Protein AF-A0A8T5MT30-F1 (afdb_monomer)

Nearest PDB structures (foldseek):
  5jqx-assembly1_A  TM=7.294E-01  e=9.290E-04  Mycobacterium tuberculosis H37Ra
  5jt0-assembly1_A  TM=7.286E-01  e=3.678E-03  Mycobacterium tuberculosis H37Rv
  3kia-assembly1_A  TM=6.961E-01  e=9.397E-03  synthetic construct
  2y6p-assembly2_C-2  TM=5.382E-01  e=1.586E+00  Aquifex aeolicus
  6xht-assembly3_E  TM=5.061E-01  e=3.155E+00  Staphylococcus aureus

Foldseek 3Di:
DFKDKFADPQCQFPPVVQVVQVVVCVVVVFQKEAADEDLVQCCVAVNDVVQVLQQVLQVLLCVLLVHRGRGLQHRIMMGGPVLCVQQVVQDDDDDSLRSLSSSLSCSLVPGGYYYDYTYGDHTHDDDPCDPVNVVVNSVSSVVSSVVSVVSVVCCVPPDD

Radius of gyration: 15.47 Å; Cα contacts (8 Å, |Δi|>4): 230; chains: 1; bounding box: 37×28×48 Å

pLDDT: mean 93.8, std 6.4, range [43.53, 98.75]

Solvent-accessible surface area (backbone atoms only — not comparable to full-atom values): 8922 Å² total; per-residue (Å²): 121,72,56,48,74,46,65,56,93,39,58,28,47,54,78,70,45,53,61,55,38,48,48,54,23,63,78,68,67,35,30,33,27,35,31,27,58,51,66,67,54,43,32,76,77,60,34,62,68,54,45,50,53,37,43,51,52,13,48,53,48,17,67,76,65,77,45,83,48,74,35,53,82,44,58,37,37,34,31,31,39,69,43,48,69,64,33,61,86,71,64,80,59,89,58,90,41,39,45,57,45,54,50,49,41,37,50,76,72,68,47,42,68,47,62,37,85,35,68,63,51,80,55,66,76,82,80,87,76,43,73,69,52,53,53,50,36,52,54,46,51,53,52,51,52,51,50,50,53,50,50,52,50,47,58,72,77,67,66,127

Sequence (160 aa):
YDHLGMIDADYSNDPREIKRMLHVLKENDFDVVLGSRDVRRQRELLGWFSVFINRFTSTVASWMYGCRLMDIQTGCWVFTRNATETILPHLIANGFEIEYDLLYNAWRHGLRIGEAPVTFRERIGESKFSTRQRFKQIIHGLRYVYWSLKHLYEKRYFSI

Mean predicted aligned error: 3.5 Å

Secondary structure (DSSP, 8-state):
--EEEE--TTSSB-THHHHHHHHHHHHTT-SEEEEEE-HHHHHHHH-HHHHHHHHHHHHHHHHHHTS--S-SS-S-EEEEHHHHHHHGGG----STTHHHHHHHHHHHTT--EEEEEE-B-PPSS-----HHHHHHHHHHHHHHHHHHHHHHHHHHHH--

Structure (mmCIF, N/CA/C/O backbone):
data_AF-A0A8T5MT30-F1
#
_entry.id   AF-A0A8T5MT30-F1
#
loop_
_atom_site.group_PDB
_atom_site.id
_atom_site.type_symbol
_atom_site.label_atom_id
_atom_site.label_alt_id
_atom_site.label_comp_id
_atom_site.label_asym_id
_atom_site.label_entity_id
_atom_site.label_seq_id
_atom_site.pdbx_PDB_ins_code
_atom_site.Cartn_x
_atom_site.Cartn_y
_atom_site.Cartn_z
_atom_site.occupancy
_atom_site.B_iso_or_equiv
_atom_site.auth_seq_id
_atom_site.auth_comp_id
_atom_site.auth_asym_id
_atom_site.auth_atom_id
_atom_site.pdbx_PDB_model_num
ATOM 1 N N . TYR A 1 1 ? -20.026 4.441 -8.215 1.00 93.00 1 TYR A N 1
ATOM 2 C CA . TYR A 1 1 ? -19.194 3.232 -8.289 1.00 93.00 1 TYR A CA 1
ATOM 3 C C . TYR A 1 1 ? -19.350 2.451 -6.996 1.00 93.00 1 TYR A C 1
ATOM 5 O O . TYR A 1 1 ? -19.469 3.082 -5.965 1.00 93.00 1 TYR A O 1
ATOM 13 N N . ASP A 1 2 ? -19.341 1.124 -7.001 1.00 95.94 2 ASP A N 1
ATOM 14 C CA . ASP A 1 2 ? -19.406 0.363 -5.733 1.00 95.94 2 ASP A CA 1
ATOM 15 C C . ASP A 1 2 ? -18.015 0.050 -5.178 1.00 95.94 2 ASP A C 1
ATOM 17 O O . ASP A 1 2 ? -17.825 -0.107 -3.975 1.00 95.94 2 ASP A O 1
ATOM 21 N N . HIS A 1 3 ? -17.038 -0.018 -6.079 1.00 97.75 3 HIS A N 1
ATOM 22 C CA . HIS A 1 3 ? -15.641 -0.293 -5.787 1.00 97.75 3 HIS A CA 1
ATOM 23 C C . HIS A 1 3 ? -14.770 0.609 -6.661 1.00 97.75 3 HIS A C 1
ATOM 25 O O . HIS A 1 3 ? -15.195 1.010 -7.751 1.00 97.75 3 HIS A O 1
ATOM 31 N N . LEU A 1 4 ? -13.562 0.910 -6.196 1.00 98.12 4 LEU A N 1
ATOM 32 C CA . LEU A 1 4 ? -12.567 1.695 -6.921 1.00 98.12 4 LEU A CA 1
ATOM 33 C C . LEU A 1 4 ? -11.272 0.890 -7.028 1.00 98.12 4 LEU A C 1
ATOM 35 O O . LEU A 1 4 ? -10.828 0.304 -6.045 1.00 98.12 4 LEU A O 1
ATOM 39 N N . GLY A 1 5 ? -10.677 0.854 -8.220 1.00 97.56 5 GLY A N 1
ATOM 40 C CA . GLY A 1 5 ? -9.353 0.281 -8.454 1.00 97.56 5 GLY A CA 1
ATOM 41 C C . GLY A 1 5 ? -8.345 1.383 -8.762 1.00 97.56 5 GLY A C 1
ATOM 42 O O . GLY A 1 5 ? -8.639 2.270 -9.562 1.00 97.56 5 GLY A O 1
ATOM 43 N N . MET A 1 6 ? -7.170 1.317 -8.146 1.00 96.94 6 MET A N 1
ATOM 44 C CA . MET A 1 6 ? -6.033 2.194 -8.424 1.00 96.94 6 MET A CA 1
ATOM 45 C C . MET A 1 6 ? -4.883 1.349 -8.968 1.00 96.94 6 MET A C 1
ATOM 47 O O . MET A 1 6 ? -4.612 0.271 -8.440 1.00 96.94 6 MET A O 1
ATOM 51 N N . ILE A 1 7 ? -4.236 1.820 -10.033 1.00 95.56 7 ILE A N 1
ATOM 52 C CA . ILE A 1 7 ? -3.111 1.135 -10.671 1.00 95.56 7 ILE A CA 1
ATOM 53 C C . ILE A 1 7 ? -2.141 2.149 -11.283 1.00 95.56 7 ILE A C 1
ATOM 55 O O . ILE A 1 7 ? -2.568 3.174 -11.819 1.00 95.56 7 ILE A O 1
ATOM 59 N N . ASP A 1 8 ? -0.845 1.838 -11.242 1.00 92.75 8 ASP A N 1
ATOM 60 C CA . ASP A 1 8 ? 0.180 2.600 -11.956 1.00 92.75 8 ASP A CA 1
ATOM 61 C C . ASP A 1 8 ? -0.025 2.524 -13.477 1.00 92.75 8 ASP A C 1
ATOM 63 O O . ASP A 1 8 ? -0.238 1.455 -14.052 1.00 92.75 8 ASP A O 1
ATOM 67 N N . ALA A 1 9 ? 0.112 3.664 -14.153 1.00 92.00 9 ALA A N 1
ATOM 68 C CA . ALA A 1 9 ? -0.059 3.775 -15.604 1.00 92.00 9 ALA A CA 1
ATOM 69 C C . ALA A 1 9 ? 1.204 3.407 -16.419 1.00 92.00 9 ALA A C 1
ATOM 71 O O . ALA A 1 9 ? 1.273 3.713 -17.606 1.00 92.00 9 ALA A O 1
ATOM 72 N N . ASP A 1 10 ? 2.209 2.773 -15.803 1.00 91.06 10 ASP A N 1
ATOM 73 C CA . ASP A 1 10 ? 3.477 2.374 -16.442 1.00 91.06 10 ASP A CA 1
ATOM 74 C C . ASP A 1 10 ? 3.517 0.887 -16.852 1.00 91.06 10 ASP A C 1
ATOM 76 O O . ASP A 1 10 ? 4.560 0.376 -17.259 1.00 91.06 10 ASP A O 1
ATOM 80 N N . TYR A 1 11 ? 2.378 0.191 -16.744 1.00 90.12 11 TYR A N 1
ATOM 81 C CA . TYR A 1 11 ? 2.196 -1.229 -17.075 1.00 90.12 11 TYR A CA 1
ATOM 82 C C . TYR A 1 11 ? 3.019 -2.213 -16.220 1.00 90.12 11 TYR A C 1
ATOM 84 O O . TYR A 1 11 ? 3.065 -3.410 -16.510 1.00 90.12 11 TYR A O 1
ATOM 92 N N . SER A 1 12 ? 3.625 -1.742 -15.125 1.00 90.88 12 SER A N 1
ATOM 93 C CA . SER A 1 12 ? 4.339 -2.611 -14.182 1.00 90.88 12 SER A CA 1
ATOM 94 C C . SER A 1 12 ? 3.406 -3.561 -13.420 1.00 90.88 12 SER A C 1
ATOM 96 O O . SER A 1 12 ? 3.829 -4.643 -13.008 1.00 90.88 12 SER A O 1
ATOM 98 N N . ASN A 1 13 ? 2.129 -3.189 -13.285 1.00 91.56 13 ASN A N 1
ATOM 99 C CA . ASN A 1 13 ? 1.056 -4.026 -12.758 1.00 91.56 13 ASN A CA 1
ATOM 100 C C . ASN A 1 13 ? 0.085 -4.397 -13.889 1.00 91.56 13 ASN A C 1
ATOM 102 O O . ASN A 1 13 ? -0.300 -3.552 -14.697 1.00 91.56 13 ASN A O 1
ATOM 106 N N . ASP A 1 14 ? -0.336 -5.661 -13.940 1.00 91.38 14 ASP A N 1
ATOM 107 C CA . ASP A 1 14 ? -1.311 -6.127 -14.929 1.00 91.38 14 ASP A CA 1
ATOM 108 C C . ASP A 1 14 ? -2.732 -5.682 -14.520 1.00 91.38 14 ASP A C 1
ATOM 110 O O . ASP A 1 14 ? -3.195 -6.066 -13.446 1.00 91.38 14 ASP A O 1
ATOM 114 N N . PRO A 1 15 ? -3.479 -4.924 -15.349 1.00 91.81 15 PRO A N 1
ATOM 115 C CA . PRO A 1 15 ? -4.827 -4.462 -14.997 1.00 91.81 15 PRO A CA 1
ATOM 116 C C . PRO A 1 15 ? -5.821 -5.586 -14.675 1.00 91.81 15 PRO A C 1
ATOM 118 O O . PRO A 1 15 ? -6.826 -5.359 -13.999 1.00 91.81 15 PRO A O 1
ATOM 121 N N . ARG A 1 16 ? -5.557 -6.819 -15.132 1.00 92.94 16 ARG A N 1
ATOM 122 C CA . ARG A 1 16 ? -6.374 -7.994 -14.792 1.00 92.94 16 ARG A CA 1
ATOM 123 C C . ARG A 1 16 ? -6.296 -8.34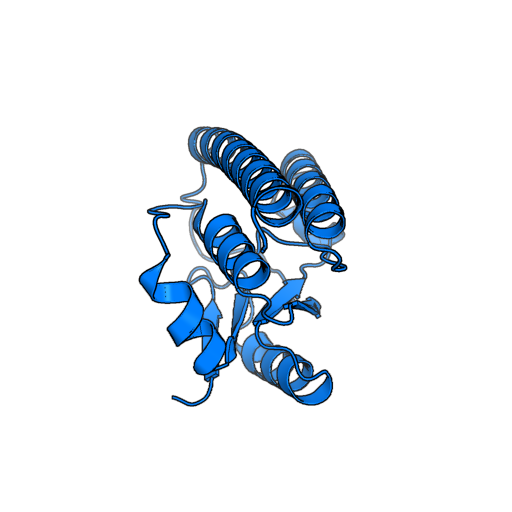6 -13.306 1.00 92.94 16 ARG A C 1
ATOM 125 O O . ARG A 1 16 ? -7.235 -8.954 -12.791 1.00 92.94 16 ARG A O 1
ATOM 132 N N . GLU A 1 17 ? -5.238 -7.925 -12.614 1.00 94.94 17 GLU A N 1
ATOM 133 C CA . GLU A 1 17 ? -5.077 -8.126 -11.173 1.00 94.94 17 GLU A CA 1
ATOM 134 C C . GLU A 1 17 ? -6.160 -7.398 -10.377 1.00 94.94 17 GLU A C 1
ATOM 136 O O . GLU A 1 17 ? -6.642 -7.951 -9.396 1.00 94.94 17 GLU A O 1
ATOM 141 N N . ILE A 1 18 ? -6.663 -6.247 -10.846 1.00 96.56 18 ILE A N 1
ATOM 142 C CA . ILE A 1 18 ? -7.761 -5.519 -10.183 1.00 96.56 18 ILE A CA 1
ATOM 143 C C . ILE A 1 18 ? -8.996 -6.410 -10.002 1.00 96.56 18 ILE A C 1
ATOM 145 O O . ILE A 1 18 ? -9.616 -6.404 -8.939 1.00 96.56 18 ILE A O 1
ATOM 149 N N . LYS A 1 19 ? -9.341 -7.232 -11.004 1.00 95.69 19 LYS A N 1
ATOM 150 C CA . LYS A 1 19 ? -10.477 -8.164 -10.894 1.00 95.69 19 LYS A CA 1
ATOM 151 C C . LYS A 1 19 ? -10.218 -9.265 -9.861 1.00 95.69 19 LYS A C 1
ATOM 153 O O . LYS A 1 19 ? -11.130 -9.605 -9.112 1.00 95.69 19 LYS A O 1
ATOM 158 N N . ARG A 1 20 ? -8.994 -9.804 -9.800 1.00 96.19 20 ARG A N 1
ATOM 159 C CA . ARG A 1 20 ? -8.606 -10.814 -8.796 1.00 96.19 20 ARG A CA 1
ATOM 160 C C . ARG A 1 20 ? -8.602 -10.226 -7.387 1.00 96.19 20 ARG A C 1
ATOM 162 O O . ARG A 1 20 ? -9.155 -10.825 -6.473 1.00 96.19 20 ARG A O 1
ATOM 169 N N . MET A 1 21 ? -8.038 -9.035 -7.223 1.00 98.19 21 MET A N 1
ATOM 170 C CA . MET A 1 21 ? -8.005 -8.311 -5.953 1.00 98.19 21 MET A CA 1
ATOM 171 C C . MET A 1 21 ? -9.409 -7.961 -5.458 1.00 98.19 21 MET A C 1
ATOM 173 O O . MET A 1 21 ? -9.689 -8.107 -4.274 1.00 98.19 21 MET A O 1
ATOM 177 N N . LEU A 1 22 ? -10.315 -7.566 -6.358 1.00 98.00 22 LEU A N 1
ATOM 178 C CA . LEU A 1 22 ? -11.720 -7.329 -6.025 1.00 98.00 22 LEU A CA 1
ATOM 179 C C . LEU A 1 22 ? -12.414 -8.592 -5.494 1.00 98.00 22 LEU A C 1
ATOM 181 O O . LEU A 1 22 ? -13.271 -8.497 -4.620 1.00 98.00 22 LEU A O 1
ATOM 185 N N . HIS A 1 23 ? -12.063 -9.769 -6.014 1.00 97.62 23 HIS A N 1
ATOM 186 C CA . H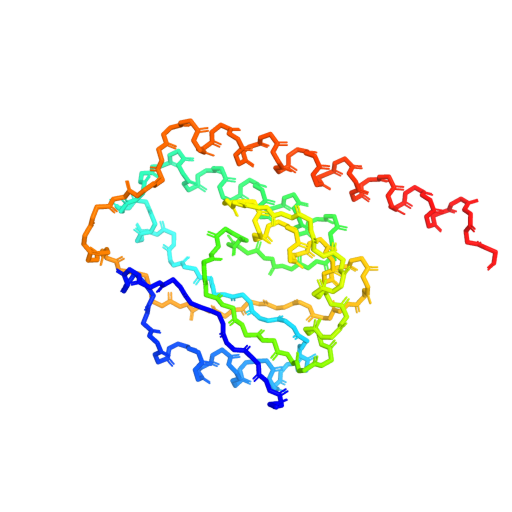IS A 1 23 ? -12.588 -11.031 -5.500 1.00 97.62 23 HIS A CA 1
ATOM 187 C C . HIS A 1 23 ? -12.089 -11.299 -4.076 1.00 97.62 23 HIS A C 1
ATOM 189 O O . HIS A 1 23 ? -12.911 -11.509 -3.190 1.00 97.62 23 HIS A O 1
ATOM 195 N N . VAL A 1 24 ? -10.779 -11.156 -3.833 1.00 97.94 24 VAL A N 1
ATOM 196 C CA . VAL A 1 24 ? -10.182 -11.281 -2.489 1.00 97.94 24 VAL A CA 1
ATOM 197 C C . VAL A 1 24 ? -10.825 -10.306 -1.502 1.00 97.94 24 VAL A C 1
ATOM 199 O O . VAL A 1 24 ? -11.147 -10.702 -0.384 1.00 97.94 24 VAL A O 1
ATOM 202 N N . LEU A 1 25 ? -11.055 -9.059 -1.927 1.00 98.38 25 LEU A N 1
ATOM 203 C CA . LEU A 1 25 ? -11.720 -8.038 -1.123 1.00 98.38 25 LEU A CA 1
ATOM 204 C C . LEU A 1 25 ? -13.101 -8.509 -0.657 1.00 98.38 25 LEU A C 1
ATOM 206 O O . LEU A 1 25 ? -13.413 -8.411 0.523 1.00 98.38 25 LEU A O 1
ATOM 210 N N . LYS A 1 26 ? -13.908 -9.059 -1.570 1.00 97.81 26 LYS A N 1
ATOM 211 C CA . LYS A 1 26 ? -15.267 -9.524 -1.265 1.00 97.81 26 LYS A CA 1
ATOM 212 C C . LYS A 1 26 ? -15.289 -10.788 -0.412 1.00 97.81 26 LYS A C 1
ATOM 214 O O . LYS A 1 26 ? -16.073 -10.863 0.523 1.00 97.81 26 LYS A O 1
ATOM 219 N N . GLU A 1 27 ? -14.454 -11.774 -0.732 1.00 97.94 27 GLU A N 1
ATOM 220 C CA . GLU A 1 27 ? -14.449 -13.070 -0.039 1.00 97.94 27 GLU A CA 1
ATOM 221 C C . GLU A 1 27 ? -13.989 -12.972 1.415 1.00 97.94 27 GLU A C 1
ATOM 223 O O . GLU A 1 27 ? -14.451 -13.732 2.260 1.00 97.94 27 GLU A O 1
ATOM 228 N N . ASN A 1 28 ? -13.084 -12.037 1.703 1.00 97.44 28 ASN A N 1
ATOM 229 C CA . ASN A 1 28 ? -12.515 -11.852 3.037 1.00 97.44 28 ASN A CA 1
ATOM 230 C C . ASN A 1 28 ? -13.139 -10.670 3.781 1.00 97.44 28 ASN A C 1
ATOM 232 O O . ASN A 1 28 ? -12.685 -10.334 4.873 1.00 97.44 28 ASN A O 1
ATOM 236 N N . ASP A 1 29 ? -14.156 -10.045 3.179 1.00 96.75 29 ASP A N 1
ATOM 237 C CA . ASP A 1 29 ? -14.847 -8.882 3.721 1.00 96.75 29 ASP A CA 1
ATOM 238 C C . ASP A 1 29 ? -13.838 -7.784 4.117 1.00 96.75 29 ASP A C 1
ATOM 240 O O . ASP A 1 29 ? -13.796 -7.300 5.243 1.00 96.75 29 ASP A O 1
ATOM 244 N N . PHE A 1 30 ? -12.934 -7.445 3.194 1.00 98.38 30 PHE A N 1
ATOM 245 C CA . PHE A 1 30 ? -12.003 -6.331 3.355 1.00 98.38 30 PHE A CA 1
ATOM 246 C C . PHE A 1 30 ? -12.614 -5.038 2.815 1.00 98.38 30 PHE A C 1
ATOM 248 O O . PHE A 1 30 ? -13.405 -5.031 1.875 1.00 98.38 30 PHE A O 1
ATOM 255 N N . ASP A 1 31 ? -12.185 -3.916 3.376 1.00 98.56 31 ASP A N 1
ATOM 256 C CA . ASP A 1 31 ? -12.512 -2.582 2.878 1.00 98.56 31 ASP A CA 1
ATOM 257 C C . ASP A 1 31 ? -11.460 -2.095 1.872 1.00 98.56 31 ASP A C 1
ATOM 259 O O . ASP A 1 31 ? -11.777 -1.373 0.922 1.00 98.56 31 ASP A O 1
ATOM 263 N N . VAL A 1 32 ? -10.208 -2.523 2.071 1.00 98.56 32 VAL A N 1
ATOM 264 C CA . VAL A 1 32 ? -9.045 -2.166 1.255 1.00 98.56 32 VAL A CA 1
ATOM 265 C C . VAL A 1 32 ? -8.182 -3.400 1.004 1.00 98.56 32 VAL A C 1
ATOM 267 O O . VAL A 1 32 ? -7.819 -4.105 1.944 1.00 98.56 32 VAL A O 1
ATOM 270 N N . VAL A 1 33 ? -7.805 -3.640 -0.253 1.00 98.62 33 VAL A N 1
ATOM 271 C CA . VAL A 1 33 ? -6.853 -4.695 -0.637 1.00 98.62 33 VAL A CA 1
ATOM 272 C C . VAL A 1 33 ? -5.692 -4.105 -1.428 1.00 98.62 33 VAL A C 1
ATOM 274 O O . VAL A 1 33 ? -5.895 -3.472 -2.465 1.00 98.62 33 VAL A O 1
ATOM 277 N N . LEU A 1 34 ? -4.473 -4.355 -0.947 1.00 98.38 34 LEU A N 1
ATOM 278 C CA . LEU A 1 34 ? -3.214 -3.981 -1.591 1.00 98.38 34 LEU A CA 1
ATOM 279 C C . LEU A 1 34 ? -2.694 -5.117 -2.481 1.00 98.38 34 LEU A C 1
ATOM 281 O O . LEU A 1 34 ? -2.835 -6.298 -2.159 1.00 98.38 34 LEU A O 1
ATOM 285 N N . GLY A 1 35 ? -2.051 -4.772 -3.593 1.00 97.56 35 GLY A N 1
ATOM 286 C CA . GLY A 1 35 ? -1.368 -5.738 -4.446 1.00 97.56 35 GLY A CA 1
ATOM 287 C C . GLY A 1 35 ? 0.014 -6.088 -3.897 1.00 97.56 35 GLY A C 1
ATOM 288 O O . GLY A 1 35 ? 0.907 -5.248 -3.900 1.00 97.56 35 GLY A O 1
ATOM 289 N N . SER A 1 36 ? 0.218 -7.335 -3.484 1.00 97.06 36 SER A N 1
ATOM 290 C CA . SER A 1 36 ? 1.483 -7.832 -2.939 1.00 97.06 36 SER A CA 1
ATOM 291 C C . SER A 1 36 ? 2.380 -8.377 -4.053 1.00 97.06 36 SER A C 1
ATOM 293 O O . SER A 1 36 ? 2.062 -9.401 -4.667 1.00 97.06 36 SER A O 1
ATOM 295 N N . ARG A 1 37 ? 3.476 -7.676 -4.374 1.00 96.19 37 ARG A N 1
ATOM 296 C CA . ARG A 1 37 ? 4.379 -8.059 -5.475 1.00 96.19 37 ARG A CA 1
ATOM 297 C C . ARG A 1 37 ? 5.348 -9.155 -5.031 1.00 96.19 37 ARG A C 1
ATOM 299 O O . ARG A 1 37 ? 5.811 -9.180 -3.893 1.00 96.19 37 ARG A O 1
ATOM 306 N N . ASP A 1 38 ? 5.728 -10.029 -5.964 1.00 93.88 38 ASP A N 1
ATOM 307 C CA . ASP A 1 38 ? 6.741 -11.057 -5.702 1.00 93.88 38 ASP A CA 1
ATOM 308 C C . ASP A 1 38 ? 8.115 -10.429 -5.394 1.00 93.88 38 ASP A C 1
ATOM 310 O O . ASP A 1 38 ? 8.662 -9.642 -6.171 1.00 93.88 38 ASP A O 1
ATOM 314 N N . VAL A 1 39 ? 8.699 -10.825 -4.260 1.00 91.94 39 VAL A N 1
ATOM 315 C CA . VAL A 1 39 ? 9.963 -10.276 -3.7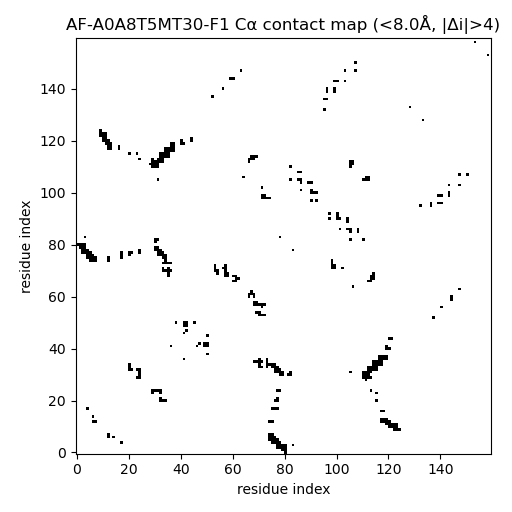42 1.00 91.94 39 VAL A CA 1
ATOM 316 C C . VAL A 1 39 ? 11.138 -10.520 -4.694 1.00 91.94 39 VAL A C 1
ATOM 318 O O . VAL A 1 39 ? 12.035 -9.677 -4.789 1.00 91.94 39 VAL A O 1
ATOM 321 N N . ARG A 1 40 ? 11.159 -11.650 -5.417 1.00 92.94 40 ARG A N 1
ATOM 322 C CA . ARG A 1 40 ? 12.230 -11.940 -6.384 1.00 92.94 40 ARG A CA 1
ATOM 323 C C . ARG A 1 40 ? 12.129 -10.989 -7.568 1.00 92.94 40 ARG A C 1
ATOM 325 O O . ARG A 1 40 ? 13.128 -10.357 -7.905 1.00 92.94 40 ARG A O 1
ATOM 332 N N . ARG A 1 41 ? 10.924 -10.781 -8.107 1.00 92.94 41 ARG A N 1
ATOM 333 C CA . ARG A 1 41 ? 10.685 -9.794 -9.172 1.00 92.94 41 ARG A CA 1
ATOM 334 C C . ARG A 1 41 ? 10.991 -8.367 -8.741 1.00 92.94 41 ARG A C 1
ATOM 336 O O . ARG A 1 41 ? 11.629 -7.632 -9.490 1.00 92.94 41 ARG A O 1
ATOM 343 N N . GLN A 1 42 ? 10.619 -7.975 -7.524 1.00 93.44 42 GLN A N 1
ATOM 344 C CA . GLN A 1 42 ? 11.008 -6.668 -6.993 1.00 93.44 42 GLN A CA 1
ATOM 345 C C . GLN A 1 42 ? 12.531 -6.517 -6.916 1.00 93.44 42 GLN A C 1
ATOM 347 O O . GLN A 1 42 ? 13.057 -5.470 -7.281 1.00 93.44 42 GLN A O 1
ATOM 352 N N . ARG A 1 43 ? 13.255 -7.549 -6.464 1.00 92.56 43 ARG A N 1
ATOM 353 C CA . ARG A 1 43 ? 14.721 -7.514 -6.376 1.00 92.56 43 ARG A CA 1
ATOM 354 C C . ARG A 1 43 ? 15.368 -7.364 -7.750 1.00 92.56 43 ARG A C 1
ATOM 356 O O . ARG A 1 43 ? 16.299 -6.574 -7.871 1.00 92.56 43 ARG A O 1
ATOM 363 N N . GLU A 1 44 ? 14.893 -8.119 -8.737 1.00 93.12 44 GLU A N 1
ATOM 364 C C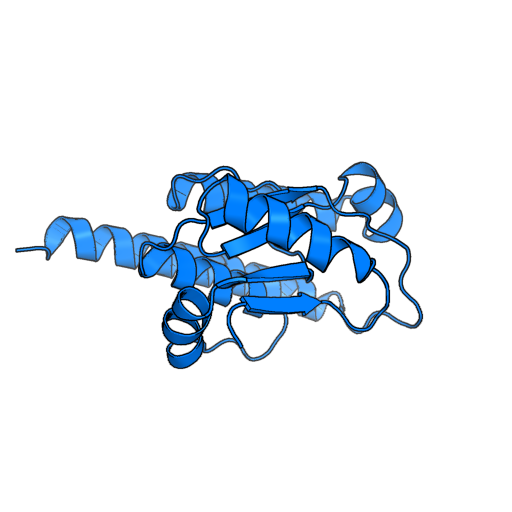A . GLU A 1 44 ? 15.389 -8.074 -10.117 1.00 93.12 44 GLU A CA 1
ATOM 365 C C . GLU A 1 44 ? 15.208 -6.684 -10.738 1.00 93.12 44 GLU A C 1
ATOM 367 O O . GLU A 1 44 ? 16.141 -6.159 -11.335 1.00 93.12 44 GLU A O 1
ATOM 372 N N . LEU A 1 45 ? 14.035 -6.068 -10.551 1.00 91.94 45 LEU A N 1
ATOM 373 C CA . LEU A 1 45 ? 13.666 -4.828 -11.243 1.00 91.94 45 LEU A CA 1
ATOM 374 C C . LEU A 1 45 ? 14.016 -3.544 -10.473 1.00 91.94 45 LEU A C 1
ATOM 376 O O . LEU A 1 45 ? 14.262 -2.507 -11.080 1.00 91.94 45 LEU A O 1
ATOM 380 N N . LEU A 1 46 ? 14.008 -3.577 -9.135 1.00 90.94 46 LEU A N 1
ATOM 381 C CA . LEU A 1 46 ? 14.162 -2.389 -8.275 1.00 90.94 46 LEU A CA 1
ATOM 382 C C . LEU A 1 46 ? 15.443 -2.405 -7.429 1.00 90.94 46 LEU A C 1
ATOM 384 O O . LEU A 1 46 ? 15.751 -1.411 -6.759 1.00 90.94 46 LEU A O 1
ATOM 388 N N . GLY A 1 47 ? 16.160 -3.529 -7.411 1.00 93.38 47 GLY A N 1
ATOM 389 C CA . GLY A 1 47 ? 17.349 -3.735 -6.595 1.00 93.38 47 GLY A CA 1
ATOM 390 C C . GLY A 1 47 ? 17.058 -4.051 -5.123 1.00 93.38 47 GLY A C 1
ATOM 391 O O . GLY A 1 47 ? 15.977 -3.814 -4.580 1.00 93.38 47 GLY A O 1
ATOM 392 N N . TRP A 1 48 ? 18.073 -4.590 -4.446 1.00 94.00 48 TRP A N 1
ATOM 393 C CA . TRP A 1 48 ? 17.940 -5.138 -3.090 1.00 94.00 48 TRP A CA 1
ATOM 394 C C . TRP A 1 48 ? 17.620 -4.080 -2.025 1.00 94.00 48 TRP A C 1
ATOM 396 O O . TRP A 1 48 ? 16.845 -4.340 -1.110 1.00 94.00 48 TRP A O 1
ATOM 406 N N . PHE A 1 49 ? 18.156 -2.864 -2.171 1.00 92.94 49 PHE A N 1
ATOM 407 C CA . PHE A 1 49 ? 17.895 -1.768 -1.234 1.00 92.94 49 PHE A CA 1
ATOM 408 C C . PHE A 1 49 ? 16.418 -1.345 -1.235 1.00 92.94 49 PHE A C 1
ATOM 410 O O . PHE A 1 49 ? 15.832 -1.148 -0.174 1.00 92.94 49 PHE A O 1
ATOM 417 N N . SER A 1 50 ? 15.785 -1.272 -2.411 1.00 91.38 50 SER A N 1
ATOM 418 C CA . SER A 1 50 ? 14.354 -0.961 -2.530 1.00 91.38 50 SER A CA 1
ATOM 419 C C . SER A 1 50 ? 13.489 -2.025 -1.850 1.00 91.38 50 SER A C 1
ATOM 421 O O . SER A 1 50 ? 12.555 -1.686 -1.127 1.00 91.38 50 SER A O 1
ATOM 423 N N . VAL A 1 51 ? 13.831 -3.305 -2.040 1.00 94.75 51 VAL A N 1
ATOM 424 C CA . VAL A 1 51 ? 13.152 -4.427 -1.377 1.00 94.75 51 VAL A CA 1
ATOM 425 C C . VAL A 1 51 ? 13.311 -4.338 0.137 1.00 94.75 51 VAL A C 1
ATOM 427 O O . VAL A 1 51 ? 12.326 -4.472 0.855 1.00 94.75 51 VAL A O 1
ATOM 430 N N . PHE A 1 52 ? 14.521 -4.072 0.631 1.00 95.56 52 PHE A N 1
ATOM 431 C CA . PHE A 1 52 ? 14.775 -3.937 2.064 1.00 95.56 52 PHE A CA 1
ATOM 432 C C . PHE A 1 52 ? 13.913 -2.839 2.698 1.00 95.56 52 PHE A C 1
ATOM 434 O O . PHE A 1 52 ? 13.233 -3.101 3.688 1.00 95.56 52 PHE A O 1
ATOM 441 N N . ILE A 1 53 ? 13.887 -1.641 2.100 1.00 94.38 53 ILE A N 1
ATOM 442 C CA . ILE A 1 53 ? 13.073 -0.526 2.603 1.00 94.38 53 ILE A CA 1
ATOM 443 C C . ILE A 1 53 ? 11.591 -0.898 2.617 1.00 94.38 53 ILE A C 1
ATOM 445 O O . ILE A 1 53 ? 10.948 -0.725 3.648 1.00 94.38 53 ILE A O 1
ATOM 449 N N . ASN A 1 54 ? 11.068 -1.465 1.527 1.00 95.25 54 ASN A N 1
ATOM 450 C CA . ASN A 1 54 ? 9.666 -1.868 1.451 1.00 95.25 54 ASN A CA 1
ATOM 451 C C . ASN A 1 54 ? 9.304 -2.921 2.505 1.00 95.25 54 ASN A C 1
ATOM 453 O O . ASN A 1 54 ? 8.299 -2.802 3.200 1.00 95.25 54 ASN A O 1
ATOM 457 N N . ARG A 1 55 ? 10.140 -3.951 2.668 1.00 96.06 55 ARG A N 1
ATOM 458 C CA . ARG A 1 55 ? 9.923 -5.006 3.666 1.00 96.06 55 ARG A CA 1
ATOM 459 C C . ARG A 1 55 ? 9.977 -4.453 5.083 1.00 96.06 55 ARG A C 1
ATOM 461 O O . ARG A 1 55 ? 9.147 -4.831 5.907 1.00 96.06 55 ARG A O 1
ATOM 468 N N . PHE A 1 56 ? 10.920 -3.554 5.358 1.00 95.81 56 PHE A N 1
ATOM 469 C CA . PHE A 1 56 ? 11.052 -2.914 6.659 1.00 95.81 56 PHE A CA 1
ATOM 470 C C . PHE A 1 56 ? 9.813 -2.076 6.986 1.00 95.81 56 PHE A C 1
ATOM 472 O O . PHE A 1 56 ? 9.188 -2.288 8.023 1.00 95.81 56 PHE A O 1
ATOM 479 N N . THR A 1 57 ? 9.402 -1.184 6.083 1.00 95.69 57 THR A N 1
ATOM 480 C CA . THR A 1 57 ? 8.238 -0.319 6.314 1.00 95.69 57 THR A CA 1
ATOM 481 C C . THR A 1 57 ? 6.935 -1.115 6.373 1.00 95.69 57 THR A C 1
ATOM 483 O O . THR A 1 57 ? 6.113 -0.843 7.244 1.00 95.69 57 THR A O 1
ATOM 486 N N . SER A 1 58 ? 6.779 -2.155 5.545 1.00 96.81 58 SER A N 1
ATOM 487 C CA . SER A 1 58 ? 5.634 -3.078 5.603 1.00 96.81 58 SER A CA 1
ATOM 488 C C . SER A 1 58 ? 5.564 -3.835 6.931 1.00 96.81 58 SER A C 1
ATOM 490 O O . SER A 1 58 ? 4.484 -3.985 7.498 1.00 96.81 58 SER A O 1
ATOM 492 N N . THR A 1 59 ? 6.709 -4.265 7.471 1.00 96.94 59 THR A N 1
ATOM 493 C CA . THR A 1 59 ? 6.781 -4.950 8.776 1.00 96.94 59 THR A CA 1
ATOM 494 C C . THR A 1 59 ? 6.399 -4.009 9.916 1.00 96.94 59 THR A C 1
ATOM 496 O O . THR A 1 59 ? 5.597 -4.379 10.773 1.00 96.94 59 THR A O 1
ATOM 499 N N . VAL A 1 60 ? 6.925 -2.780 9.911 1.00 96.44 60 VAL A N 1
ATOM 500 C CA . VAL A 1 60 ? 6.580 -1.762 10.913 1.00 96.44 60 VAL A CA 1
ATOM 501 C C . VAL A 1 60 ? 5.087 -1.437 10.849 1.00 96.44 60 VAL A C 1
ATOM 503 O O . VAL A 1 60 ? 4.416 -1.492 11.876 1.00 96.44 60 VAL A O 1
ATOM 506 N N . ALA A 1 61 ? 4.547 -1.172 9.656 1.00 95.75 61 ALA A N 1
ATOM 507 C CA . ALA A 1 61 ? 3.124 -0.896 9.470 1.00 95.75 61 ALA A CA 1
ATOM 508 C C . ALA A 1 61 ? 2.249 -2.072 9.927 1.00 95.75 61 ALA A C 1
ATOM 510 O O . ALA A 1 61 ? 1.314 -1.870 10.690 1.00 95.75 61 ALA A O 1
ATOM 511 N N . SER A 1 62 ? 2.593 -3.304 9.542 1.00 96.31 62 SER A N 1
ATOM 512 C CA . SER A 1 62 ? 1.889 -4.521 9.974 1.00 96.31 62 SER A CA 1
ATOM 513 C C . SER A 1 62 ? 1.804 -4.633 11.494 1.00 96.31 62 SER A C 1
ATOM 515 O O . SER A 1 62 ? 0.726 -4.860 12.044 1.00 96.31 62 SER A O 1
ATOM 517 N N . TRP A 1 63 ? 2.930 -4.419 12.181 1.00 95.81 63 TRP A N 1
ATOM 518 C CA . TRP A 1 63 ? 2.988 -4.457 13.640 1.00 95.81 63 TRP A CA 1
ATOM 519 C C . TRP A 1 63 ? 2.132 -3.359 14.283 1.00 95.81 63 TRP A C 1
ATOM 521 O O . TRP A 1 63 ? 1.349 -3.647 15.184 1.00 95.81 63 TRP A O 1
ATOM 531 N N . MET A 1 64 ? 2.234 -2.118 13.798 1.00 94.31 64 MET A N 1
ATOM 532 C CA . MET A 1 64 ? 1.463 -0.991 14.336 1.00 94.31 64 MET A CA 1
ATOM 533 C C . MET A 1 64 ? -0.038 -1.121 14.077 1.00 94.31 64 MET A C 1
ATOM 535 O O . MET A 1 64 ? -0.849 -0.705 14.904 1.00 94.31 64 MET A O 1
ATOM 539 N N . TYR A 1 65 ? -0.404 -1.664 12.916 1.00 94.75 65 TYR A N 1
ATOM 540 C CA . TYR A 1 65 ? -1.780 -1.681 12.430 1.00 94.75 65 TYR A CA 1
ATOM 541 C C . TYR A 1 65 ? -2.516 -2.982 12.740 1.00 94.75 65 TYR A C 1
ATOM 543 O O . TYR A 1 65 ? -3.710 -3.078 12.476 1.00 94.75 65 TYR A O 1
ATOM 551 N N . GLY A 1 66 ? -1.828 -3.975 13.312 1.00 93.38 66 GLY A N 1
ATOM 552 C CA . GLY A 1 66 ? -2.422 -5.270 13.642 1.00 93.38 66 GLY A CA 1
ATOM 553 C C . GLY A 1 66 ? -2.846 -6.069 12.407 1.00 93.38 66 GLY A C 1
ATOM 554 O O . GLY A 1 66 ? -3.781 -6.862 12.482 1.00 93.38 66 GLY A O 1
ATOM 555 N N . CYS A 1 67 ? -2.177 -5.861 11.272 1.00 92.62 67 CYS A N 1
ATOM 556 C CA . CYS A 1 67 ? -2.442 -6.554 10.010 1.00 92.62 67 CYS A CA 1
ATOM 557 C C . CYS A 1 67 ? -1.195 -7.312 9.528 1.00 92.62 67 CYS A C 1
ATOM 559 O O . CYS A 1 67 ? -0.127 -7.238 10.134 1.00 92.62 67 CYS A O 1
ATOM 561 N N . ARG A 1 68 ? -1.333 -8.091 8.451 1.00 93.75 68 ARG A N 1
ATOM 562 C CA . ARG A 1 68 ? -0.222 -8.814 7.815 1.00 93.75 68 ARG A CA 1
ATOM 563 C C . ARG A 1 68 ? -0.056 -8.297 6.393 1.00 93.75 68 ARG A C 1
ATOM 565 O O . ARG A 1 68 ? -0.726 -8.779 5.490 1.00 93.75 68 ARG A O 1
ATOM 572 N N . LEU A 1 69 ? 0.804 -7.296 6.227 1.00 96.19 69 LEU A N 1
ATOM 573 C CA . LEU A 1 69 ? 1.108 -6.670 4.945 1.00 96.19 69 LEU A CA 1
ATOM 574 C C . LEU A 1 69 ? 2.575 -6.879 4.597 1.00 96.19 69 LEU A C 1
ATOM 576 O O . LEU A 1 69 ? 3.482 -6.607 5.388 1.00 96.19 69 LEU A O 1
ATOM 580 N N . MET A 1 70 ? 2.809 -7.357 3.386 1.00 95.31 70 MET A N 1
ATOM 581 C CA . MET A 1 70 ? 4.130 -7.727 2.900 1.00 95.31 70 MET A CA 1
ATOM 582 C C . MET A 1 70 ? 4.707 -6.696 1.927 1.00 95.31 70 MET A C 1
ATOM 584 O O . MET A 1 70 ? 5.929 -6.679 1.736 1.00 95.31 70 MET A O 1
ATOM 588 N N . ASP A 1 71 ? 3.850 -5.849 1.354 1.00 96.56 71 ASP A N 1
ATOM 589 C CA . ASP A 1 71 ? 4.195 -4.846 0.350 1.00 96.56 71 ASP A CA 1
ATOM 590 C C . ASP A 1 71 ? 3.242 -3.639 0.403 1.00 96.56 71 ASP A C 1
ATOM 592 O O . ASP A 1 71 ? 2.210 -3.604 -0.265 1.00 96.56 71 ASP A O 1
ATOM 596 N N . ILE A 1 72 ? 3.591 -2.632 1.203 1.00 96.12 72 ILE A N 1
ATOM 597 C CA . ILE A 1 72 ? 2.777 -1.413 1.343 1.00 96.12 72 ILE A CA 1
ATOM 598 C C . ILE A 1 72 ? 3.100 -0.341 0.298 1.00 96.12 72 ILE A C 1
ATOM 600 O O . ILE A 1 72 ? 2.371 0.634 0.182 1.00 96.12 72 ILE A O 1
ATOM 604 N N . GLN A 1 73 ? 4.196 -0.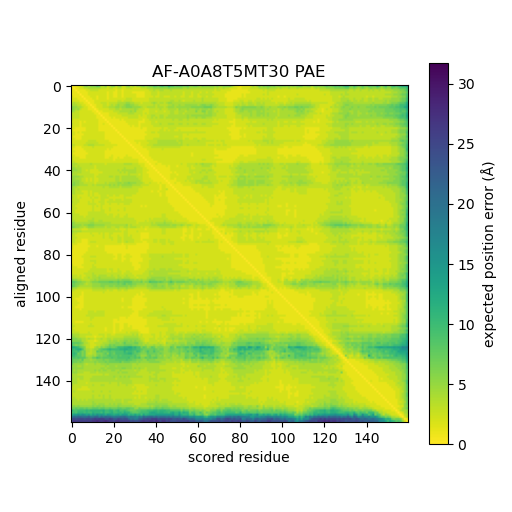489 -0.453 1.00 95.12 73 GLN A N 1
ATOM 605 C CA . GLN A 1 73 ? 4.665 0.497 -1.438 1.00 95.12 73 GLN A CA 1
ATOM 606 C C . GLN A 1 73 ? 4.258 0.124 -2.870 1.00 95.12 73 GLN A C 1
ATOM 608 O O . GLN A 1 73 ? 5.021 0.314 -3.825 1.00 95.12 73 GLN A O 1
ATOM 613 N N . THR A 1 74 ? 3.113 -0.535 -2.998 1.00 95.06 74 THR A N 1
ATOM 614 C CA . THR A 1 74 ? 2.529 -0.985 -4.261 1.00 95.06 74 THR A CA 1
ATOM 615 C C . THR A 1 74 ? 1.624 0.094 -4.843 1.00 95.06 74 THR A C 1
ATOM 617 O O . THR A 1 74 ? 0.932 0.781 -4.099 1.00 95.06 74 THR A O 1
ATOM 620 N N . GLY A 1 75 ? 1.597 0.233 -6.167 1.00 94.38 75 GLY A N 1
ATOM 621 C CA . GLY A 1 75 ? 0.672 1.135 -6.859 1.00 94.38 75 GLY A CA 1
ATOM 622 C C . GLY A 1 75 ? -0.656 0.478 -7.241 1.00 94.38 75 GLY A C 1
ATOM 623 O O . GLY A 1 75 ? -1.483 1.116 -7.882 1.00 94.38 75 GLY A O 1
ATOM 624 N N . CYS A 1 76 ? -0.880 -0.791 -6.873 1.00 96.94 76 CYS A N 1
ATOM 625 C CA . CYS A 1 76 ? -2.086 -1.546 -7.216 1.00 96.94 76 CYS A CA 1
ATOM 626 C C . CYS A 1 76 ? -2.979 -1.744 -5.984 1.00 96.94 76 CYS A C 1
ATOM 628 O O . CYS A 1 76 ? -2.569 -2.406 -5.032 1.00 96.94 76 CYS A O 1
ATOM 630 N N . TRP A 1 77 ? -4.187 -1.175 -5.994 1.00 98.31 77 TRP A N 1
ATOM 631 C CA . TRP A 1 77 ? -5.122 -1.186 -4.862 1.00 98.31 77 TRP A CA 1
ATOM 632 C C . TRP A 1 77 ? -6.566 -1.377 -5.325 1.00 98.31 77 TRP A C 1
ATOM 634 O O . TRP A 1 77 ? -6.944 -0.926 -6.407 1.00 98.31 77 TRP A O 1
ATOM 644 N N . VAL A 1 78 ? -7.394 -1.987 -4.477 1.00 98.56 78 VAL A N 1
ATOM 645 C CA . VAL A 1 78 ? -8.853 -2.019 -4.638 1.00 98.56 78 VAL A CA 1
ATOM 646 C C . VAL A 1 78 ? -9.521 -1.613 -3.329 1.00 98.56 78 VAL A C 1
ATOM 648 O O . VAL A 1 78 ? -9.096 -2.030 -2.254 1.00 98.56 78 VAL A O 1
ATOM 651 N N . PHE A 1 79 ? -10.573 -0.808 -3.435 1.00 98.75 79 PHE A N 1
ATOM 652 C CA . PHE A 1 79 ? -11.307 -0.229 -2.316 1.00 98.75 79 PHE A CA 1
ATOM 653 C C . PHE A 1 79 ? -12.808 -0.473 -2.474 1.00 98.75 79 PHE A C 1
ATOM 655 O O . PHE A 1 79 ? -13.329 -0.457 -3.596 1.00 98.75 79 PHE A O 1
ATOM 662 N N . THR A 1 80 ? -13.524 -0.610 -1.360 1.00 98.75 80 THR A N 1
ATOM 663 C CA . THR A 1 80 ? -14.975 -0.372 -1.339 1.00 98.75 80 THR A CA 1
ATOM 664 C C . THR A 1 80 ? -15.264 1.121 -1.500 1.00 98.75 80 THR A C 1
ATOM 666 O O . THR A 1 80 ? -14.428 1.971 -1.184 1.00 98.75 80 THR A O 1
ATOM 669 N N . ARG A 1 81 ? -16.477 1.469 -1.943 1.00 98.44 81 ARG A N 1
ATOM 670 C CA . ARG A 1 81 ? -16.952 2.860 -1.914 1.00 98.44 81 ARG A CA 1
ATOM 671 C C . ARG A 1 81 ? -16.800 3.484 -0.523 1.00 98.44 81 ARG A C 1
ATOM 673 O O . ARG A 1 81 ? -16.285 4.594 -0.410 1.00 98.44 81 ARG A O 1
ATOM 680 N N . ASN A 1 82 ? -17.231 2.766 0.515 1.00 98.38 82 ASN A N 1
ATOM 681 C CA . ASN A 1 82 ? -17.169 3.246 1.894 1.00 98.38 82 ASN A CA 1
ATOM 682 C C . ASN A 1 82 ? -15.727 3.579 2.308 1.00 98.38 82 ASN A C 1
ATOM 684 O O . ASN A 1 82 ? -15.478 4.628 2.899 1.00 98.38 82 ASN A O 1
ATOM 688 N N . ALA A 1 83 ? -14.763 2.734 1.927 1.00 98.62 83 ALA A N 1
ATOM 689 C CA . ALA A 1 83 ? -13.352 2.987 2.182 1.00 98.62 83 ALA A CA 1
ATOM 690 C C . ALA A 1 83 ? -12.873 4.282 1.516 1.00 98.62 83 ALA A C 1
ATOM 692 O O . ALA A 1 83 ? -12.249 5.114 2.169 1.00 98.62 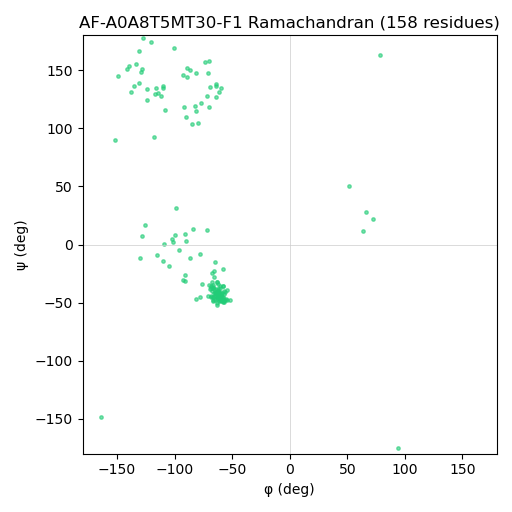83 ALA A O 1
ATOM 693 N N . THR A 1 84 ? -13.197 4.497 0.239 1.00 98.31 84 THR A N 1
ATOM 694 C CA . THR A 1 84 ? -12.806 5.730 -0.461 1.00 98.31 84 THR A CA 1
ATOM 695 C C . THR A 1 84 ? -13.478 6.975 0.109 1.00 98.31 84 THR A C 1
ATOM 697 O O . THR A 1 84 ? -12.812 7.988 0.290 1.00 98.31 84 THR A O 1
ATOM 700 N N . GLU A 1 85 ? -14.767 6.913 0.444 1.00 98.31 85 GLU A N 1
ATOM 701 C CA . GLU A 1 85 ? -15.496 8.042 1.039 1.00 98.31 85 GLU A CA 1
ATOM 702 C C . GLU A 1 85 ? -14.966 8.383 2.440 1.00 98.31 85 GLU A C 1
ATOM 704 O O . GLU A 1 85 ? -14.972 9.546 2.832 1.00 98.31 85 GLU A O 1
ATOM 709 N N . THR A 1 86 ? -14.421 7.390 3.148 1.00 98.44 86 THR A N 1
ATOM 710 C CA . THR A 1 86 ? -13.751 7.571 4.440 1.00 98.44 86 THR A CA 1
ATOM 711 C C . THR A 1 86 ? -12.336 8.139 4.287 1.00 98.44 86 THR A C 1
ATOM 713 O O . THR A 1 86 ? -11.954 9.038 5.026 1.00 98.44 86 THR A O 1
ATOM 716 N N . ILE A 1 87 ? -11.533 7.627 3.348 1.00 98.31 87 ILE A N 1
ATOM 717 C CA . ILE A 1 87 ? -10.103 7.960 3.235 1.00 98.31 87 ILE A CA 1
ATOM 718 C C . ILE A 1 87 ? -9.870 9.287 2.504 1.00 98.31 87 ILE A C 1
ATOM 720 O O . ILE A 1 87 ? -9.071 10.105 2.959 1.00 98.31 87 ILE A O 1
ATOM 724 N N . LEU A 1 88 ? -10.533 9.504 1.361 1.00 96.94 88 LEU A N 1
ATOM 725 C CA . LEU A 1 88 ? -10.218 10.612 0.449 1.00 96.94 88 LEU A CA 1
ATOM 726 C C . LEU A 1 88 ? -10.281 12.007 1.104 1.00 96.94 88 LEU A C 1
ATOM 728 O O . LEU A 1 88 ? -9.386 12.804 0.823 1.00 96.94 88 LEU A O 1
ATOM 732 N N . PRO A 1 89 ? -11.245 12.323 1.996 1.00 97.94 89 PRO A N 1
ATOM 733 C CA . PRO A 1 89 ? -11.294 13.626 2.670 1.00 97.94 89 PRO A CA 1
ATOM 734 C C . PRO A 1 89 ? -10.110 13.913 3.605 1.00 97.94 89 PRO A C 1
ATOM 736 O O . PRO A 1 89 ? -9.926 15.054 4.027 1.00 97.94 89 PRO A O 1
ATOM 739 N N . HIS A 1 90 ? -9.332 12.891 3.966 1.00 97.00 90 HIS A N 1
ATOM 740 C CA . HIS A 1 90 ? -8.224 12.984 4.917 1.00 97.00 90 HIS A CA 1
ATOM 741 C C . HIS A 1 90 ? -6.843 12.862 4.262 1.00 97.00 90 HIS A C 1
ATOM 743 O O . HIS A 1 90 ? -5.833 12.943 4.964 1.00 97.00 90 HIS A O 1
ATOM 749 N N . LEU A 1 91 ? -6.788 12.697 2.936 1.00 96.06 91 LEU A N 1
ATOM 750 C CA . LEU A 1 91 ? -5.531 12.651 2.201 1.00 96.06 91 LEU A CA 1
ATOM 751 C C . LEU A 1 91 ? -4.844 14.015 2.181 1.00 96.06 91 LEU A C 1
ATOM 753 O O . LEU A 1 91 ? -5.449 15.051 1.911 1.00 96.06 91 LEU A O 1
ATOM 757 N N . ILE A 1 92 ? -3.541 13.988 2.421 1.00 95.88 92 ILE A N 1
ATOM 758 C CA . ILE A 1 92 ? -2.655 15.153 2.407 1.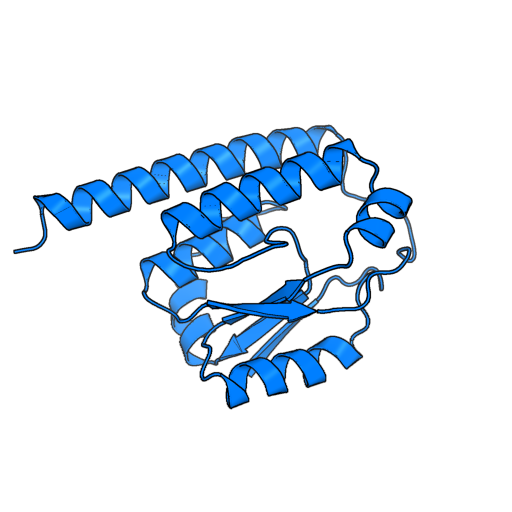00 95.88 92 ILE A CA 1
ATOM 759 C C . ILE A 1 92 ? -1.393 14.924 1.560 1.00 95.88 92 ILE A C 1
ATOM 761 O O . ILE A 1 92 ? -0.611 15.855 1.343 1.00 95.88 92 ILE A O 1
ATOM 765 N N . ALA A 1 93 ? -1.138 13.680 1.150 1.00 93.19 93 ALA A N 1
ATOM 766 C CA . ALA A 1 93 ? -0.023 13.304 0.300 1.00 93.19 93 ALA A CA 1
ATOM 767 C C . ALA A 1 93 ? -0.144 13.952 -1.082 1.00 93.19 93 ALA A C 1
ATOM 769 O O . ALA A 1 93 ? -1.212 13.973 -1.685 1.00 93.19 93 ALA A O 1
ATOM 770 N N . ASN A 1 94 ? 0.985 14.435 -1.600 1.00 89.75 94 ASN A N 1
ATOM 771 C CA . ASN A 1 94 ? 1.078 15.110 -2.897 1.00 89.75 94 ASN A CA 1
ATOM 772 C C . ASN A 1 94 ? 2.131 14.455 -3.816 1.00 89.75 94 ASN A C 1
ATOM 774 O O . ASN A 1 94 ? 2.588 15.065 -4.785 1.00 89.75 94 ASN A O 1
ATOM 778 N N . GLY A 1 95 ? 2.559 13.227 -3.508 1.00 89.56 95 GLY A N 1
ATOM 779 C CA . GLY A 1 95 ? 3.615 12.518 -4.230 1.00 89.56 95 GLY A CA 1
ATOM 780 C C . GLY A 1 95 ? 3.663 11.013 -3.948 1.00 89.56 95 GLY A C 1
ATOM 781 O O . GLY A 1 95 ? 2.643 10.382 -3.691 1.00 89.56 95 GLY A O 1
ATOM 782 N N . PHE A 1 96 ? 4.871 10.437 -3.991 1.00 87.06 96 PHE A N 1
ATOM 783 C CA . PHE A 1 96 ? 5.155 9.001 -3.784 1.00 87.06 96 PHE A CA 1
ATOM 784 C C . PHE A 1 96 ? 5.003 8.523 -2.325 1.00 87.06 96 PHE A C 1
ATOM 786 O O . PHE A 1 96 ? 5.543 7.485 -1.935 1.00 87.06 96 PHE A O 1
ATOM 793 N N . GLU A 1 97 ? 4.396 9.350 -1.480 1.00 91.94 97 GLU A N 1
ATOM 794 C CA . GLU A 1 97 ? 3.990 9.026 -0.120 1.00 91.94 97 GLU A CA 1
ATOM 795 C C . GLU A 1 97 ? 2.492 8.719 0.004 1.00 91.94 97 GLU A C 1
ATOM 797 O O . GLU A 1 97 ? 2.021 8.469 1.116 1.00 91.94 97 GLU A O 1
ATOM 802 N N . ILE A 1 98 ? 1.755 8.739 -1.111 1.00 95.50 98 ILE A N 1
ATOM 803 C CA . ILE A 1 98 ? 0.319 8.461 -1.153 1.00 95.50 98 ILE A CA 1
ATOM 804 C C . ILE A 1 98 ? -0.017 7.075 -0.603 1.00 95.50 98 ILE A C 1
ATOM 806 O O . ILE A 1 98 ? -1.009 6.928 0.100 1.00 95.50 98 ILE A O 1
ATOM 810 N N . GLU A 1 99 ? 0.832 6.072 -0.826 1.00 96.25 99 GLU A N 1
ATOM 811 C CA . GLU A 1 99 ? 0.608 4.711 -0.340 1.00 96.25 99 GLU A CA 1
ATOM 812 C C . GLU A 1 99 ? 0.614 4.650 1.194 1.00 96.25 99 GLU A C 1
ATOM 814 O O . GLU A 1 99 ? -0.208 3.960 1.799 1.00 96.25 99 GLU A O 1
ATOM 819 N N . TYR A 1 100 ? 1.495 5.422 1.844 1.00 96.94 100 TYR A N 1
ATOM 820 C CA . TYR A 1 100 ? 1.503 5.525 3.304 1.00 96.94 100 TYR A CA 1
ATOM 821 C C . TYR A 1 100 ? 0.278 6.261 3.836 1.00 96.94 100 TYR A C 1
ATOM 823 O O . TYR A 1 100 ? -0.244 5.876 4.877 1.00 96.94 100 TYR A O 1
ATOM 831 N N . ASP A 1 101 ? -0.165 7.308 3.140 1.00 97.44 101 ASP A N 1
ATOM 832 C CA . ASP A 1 101 ? -1.316 8.117 3.544 1.00 97.44 101 ASP A CA 1
ATOM 833 C C . ASP A 1 101 ? -2.628 7.337 3.431 1.00 97.44 101 ASP A C 1
ATOM 835 O O . ASP A 1 101 ? -3.436 7.312 4.361 1.00 97.44 101 ASP A O 1
ATOM 839 N N . LEU A 1 102 ? -2.798 6.618 2.318 1.00 98.00 102 LEU A N 1
ATOM 840 C CA . LEU A 1 102 ? -3.906 5.692 2.105 1.00 98.00 102 LEU A CA 1
ATOM 841 C C . LEU A 1 102 ? -3.941 4.634 3.208 1.00 98.00 102 LEU A C 1
ATOM 843 O O . LEU A 1 102 ? -4.982 4.430 3.831 1.00 98.00 102 LEU A O 1
ATOM 847 N N . LEU A 1 103 ? -2.800 3.992 3.487 1.00 98.12 103 LEU A N 1
ATOM 848 C CA . LEU A 1 103 ? -2.725 2.948 4.504 1.00 98.12 103 LEU A CA 1
ATOM 849 C C . LEU A 1 103 ? -2.994 3.489 5.914 1.00 98.12 103 LEU A C 1
ATOM 851 O O . LEU A 1 103 ? -3.731 2.874 6.683 1.00 98.12 103 LEU A O 1
ATOM 855 N N . TYR A 1 104 ? -2.405 4.639 6.248 1.00 98.00 104 TYR A N 1
ATOM 856 C CA . TYR A 1 104 ? -2.590 5.297 7.536 1.00 98.00 104 TYR A CA 1
ATOM 857 C C . TYR A 1 104 ? -4.058 5.646 7.778 1.00 98.00 104 TYR A C 1
ATOM 859 O O . TYR A 1 104 ? -4.588 5.311 8.834 1.00 98.00 104 TYR A O 1
ATOM 867 N N . ASN A 1 105 ? -4.730 6.271 6.808 1.00 98.31 105 ASN A N 1
ATOM 868 C CA . ASN A 1 105 ? -6.141 6.627 6.950 1.00 98.31 105 ASN A CA 1
ATOM 869 C C . ASN A 1 105 ? -7.042 5.390 6.967 1.00 98.31 105 ASN A C 1
ATOM 871 O O . ASN A 1 105 ? -7.975 5.343 7.766 1.00 98.31 105 ASN A O 1
ATOM 875 N N . ALA A 1 106 ? -6.738 4.356 6.178 1.00 98.25 106 ALA A N 1
ATOM 876 C CA . ALA A 1 106 ? -7.480 3.103 6.259 1.00 98.25 106 ALA A CA 1
ATOM 877 C C . ALA A 1 106 ? -7.425 2.513 7.678 1.00 98.25 106 ALA A C 1
ATOM 879 O O . ALA A 1 106 ? -8.459 2.214 8.274 1.00 98.25 106 ALA A O 1
ATOM 880 N N . TRP A 1 107 ? -6.228 2.432 8.261 1.00 98.06 107 TRP A N 1
ATOM 881 C CA . TRP A 1 107 ? -6.046 1.911 9.613 1.00 98.06 107 TRP A CA 1
ATOM 882 C C . TRP A 1 107 ? -6.679 2.812 10.681 1.00 98.06 107 TRP A C 1
ATOM 884 O O . TRP A 1 107 ? -7.407 2.331 11.551 1.00 98.06 107 TRP A O 1
ATOM 894 N N . ARG A 1 108 ? -6.432 4.124 10.611 1.00 96.94 108 ARG A N 1
ATOM 895 C CA . ARG A 1 108 ? -6.910 5.111 11.590 1.00 96.94 108 ARG A CA 1
ATOM 896 C C . ARG A 1 108 ? -8.433 5.106 11.711 1.00 96.94 108 ARG A C 1
ATOM 898 O O . ARG A 1 108 ? -8.958 5.289 12.806 1.00 96.94 108 ARG A O 1
ATOM 905 N N . HIS A 1 109 ? -9.131 4.885 10.600 1.00 97.31 109 HIS A N 1
ATOM 906 C CA . HIS A 1 109 ? -10.591 4.827 10.554 1.00 97.31 109 HIS A CA 1
ATOM 907 C C . HIS A 1 109 ? -11.157 3.412 10.760 1.00 97.31 109 HIS A C 1
ATOM 909 O O . HIS A 1 109 ? -12.359 3.208 10.617 1.00 97.31 109 HIS A O 1
ATOM 915 N N . GLY A 1 110 ? -10.319 2.441 11.137 1.00 97.00 110 GLY A N 1
ATOM 916 C CA . GLY A 1 110 ? -10.758 1.090 11.486 1.00 97.00 110 GLY A CA 1
ATOM 917 C C . GLY A 1 110 ? -11.219 0.251 10.296 1.00 97.00 110 GLY A C 1
ATOM 918 O O . GLY A 1 110 ? -11.968 -0.703 10.491 1.00 97.00 110 GLY A O 1
ATOM 919 N N . LEU A 1 111 ? -10.789 0.592 9.078 1.00 98.31 111 LEU A N 1
ATOM 920 C CA . LEU A 1 111 ? -11.089 -0.198 7.888 1.00 98.31 111 LEU A CA 1
ATOM 921 C C . LEU A 1 111 ? -10.314 -1.518 7.908 1.00 98.31 111 LEU A C 1
ATOM 923 O O . LEU A 1 111 ? -9.182 -1.595 8.394 1.00 98.31 111 LEU A O 1
ATOM 927 N N . ARG A 1 112 ? -10.909 -2.564 7.337 1.00 98.19 112 ARG A N 1
ATOM 928 C CA . ARG A 1 112 ? -10.288 -3.886 7.232 1.00 98.19 112 ARG A CA 1
ATOM 929 C C . ARG A 1 112 ? -9.361 -3.921 6.028 1.00 98.19 112 ARG A C 1
ATOM 931 O O . ARG A 1 112 ? -9.795 -3.733 4.891 1.00 98.19 112 ARG A O 1
ATOM 938 N N . ILE A 1 113 ? -8.082 -4.160 6.288 1.00 98.50 113 ILE A N 1
ATOM 939 C CA . ILE A 1 113 ? -7.022 -4.083 5.283 1.00 98.50 113 ILE A CA 1
ATOM 940 C C . ILE A 1 113 ? -6.477 -5.484 5.026 1.00 98.50 113 ILE A C 1
ATOM 942 O O . ILE A 1 113 ? -6.069 -6.180 5.958 1.00 98.50 113 ILE A O 1
ATOM 946 N N . GLY A 1 114 ? -6.435 -5.867 3.755 1.00 98.00 114 GLY A N 1
ATOM 947 C CA . GLY A 1 114 ? -5.839 -7.110 3.287 1.00 98.00 114 GLY A CA 1
ATOM 948 C C . GLY A 1 114 ? -4.829 -6.894 2.166 1.00 98.00 114 GLY A C 1
ATOM 949 O O . GLY A 1 114 ? -4.624 -5.784 1.670 1.00 98.00 114 GLY A O 1
ATOM 950 N N . GLU A 1 115 ? -4.217 -7.989 1.732 1.00 97.44 115 GLU A N 1
ATOM 951 C CA . GLU A 1 115 ? -3.349 -8.022 0.559 1.00 97.44 115 GLU A CA 1
ATOM 952 C C . GLU A 1 115 ? -3.681 -9.217 -0.341 1.00 97.44 115 GLU A C 1
ATOM 954 O O . GLU A 1 115 ? -4.210 -10.231 0.113 1.00 97.44 115 GLU A O 1
ATOM 959 N N . ALA A 1 116 ? -3.360 -9.100 -1.627 1.00 97.38 116 ALA A N 1
ATOM 960 C CA . ALA A 1 116 ? -3.503 -10.172 -2.606 1.00 97.38 116 ALA A CA 1
ATOM 961 C C . ALA A 1 116 ? -2.249 -10.247 -3.490 1.00 97.38 116 ALA A C 1
ATOM 963 O O . ALA A 1 116 ? -1.783 -9.202 -3.944 1.00 97.38 116 ALA A O 1
ATOM 964 N N . PRO A 1 117 ? -1.701 -11.440 -3.788 1.00 96.06 117 PRO A N 1
ATOM 965 C CA . PRO A 1 117 ? -0.554 -11.563 -4.683 1.00 96.06 117 PRO A CA 1
ATOM 966 C C . PRO A 1 117 ? -0.862 -11.045 -6.093 1.00 96.06 117 PRO A C 1
ATOM 968 O O . PRO A 1 117 ? -1.859 -11.464 -6.695 1.00 96.06 117 PRO A O 1
ATOM 971 N N . VAL A 1 118 ? 0.021 -10.201 -6.634 1.00 95.44 118 VAL A N 1
ATOM 972 C CA . VAL A 1 118 ? -0.102 -9.617 -7.980 1.00 95.44 118 VAL A CA 1
ATOM 973 C C . VAL A 1 118 ? 1.157 -9.815 -8.815 1.00 95.44 118 VAL A C 1
ATOM 975 O O . VAL A 1 118 ? 2.279 -9.874 -8.303 1.00 95.44 118 VAL A O 1
ATOM 978 N N . THR A 1 119 ? 0.976 -9.888 -10.131 1.00 92.06 119 THR A N 1
ATOM 979 C CA . THR A 1 119 ? 2.092 -9.926 -11.073 1.00 92.06 119 THR A CA 1
ATOM 980 C C . THR A 1 119 ? 2.775 -8.561 -11.167 1.00 92.06 119 THR A C 1
ATOM 982 O O . THR A 1 119 ? 2.124 -7.568 -11.484 1.00 92.06 119 THR A O 1
ATOM 985 N N . PHE A 1 120 ? 4.098 -8.535 -10.986 1.00 93.06 120 PHE A N 1
ATOM 986 C CA . PHE A 1 120 ? 4.934 -7.348 -11.177 1.00 93.06 120 PHE A CA 1
ATOM 987 C C . PHE A 1 120 ? 5.905 -7.553 -12.340 1.00 93.06 120 PHE A C 1
ATOM 989 O O . PHE A 1 120 ? 6.566 -8.594 -12.424 1.00 93.06 120 PHE A O 1
ATOM 996 N N . ARG A 1 121 ? 5.962 -6.584 -13.253 1.00 92.75 121 ARG A N 1
ATOM 997 C CA . ARG A 1 121 ? 6.722 -6.662 -14.506 1.00 92.75 121 ARG A CA 1
ATOM 998 C C . ARG A 1 121 ? 7.576 -5.422 -14.711 1.00 92.75 121 ARG A C 1
ATOM 1000 O O . ARG A 1 121 ? 7.402 -4.406 -14.041 1.00 92.75 121 ARG A O 1
ATOM 1007 N N . GLU A 1 122 ? 8.501 -5.529 -15.657 1.00 90.12 122 GLU A N 1
ATOM 1008 C CA . GLU A 1 122 ? 9.237 -4.372 -16.143 1.00 90.12 122 GLU A CA 1
ATOM 1009 C C . GLU A 1 122 ? 8.259 -3.345 -16.721 1.00 90.12 122 GLU A C 1
ATOM 1011 O O . GLU A 1 122 ? 7.308 -3.689 -17.428 1.00 90.12 122 GLU A O 1
ATOM 1016 N N . ARG A 1 123 ? 8.473 -2.084 -16.354 1.00 91.75 123 ARG A N 1
ATOM 1017 C CA . ARG A 1 123 ? 7.632 -0.973 -16.788 1.00 91.75 123 ARG A CA 1
ATOM 1018 C C . ARG A 1 123 ? 7.884 -0.619 -18.246 1.00 91.75 123 ARG A C 1
ATOM 1020 O O . ARG A 1 123 ? 8.978 -0.813 -18.769 1.00 91.75 123 ARG A O 1
ATOM 1027 N N . ILE A 1 124 ? 6.892 0.005 -18.861 1.00 90.38 124 ILE A N 1
ATOM 1028 C CA . ILE A 1 124 ? 7.043 0.657 -20.157 1.00 90.38 124 ILE A CA 1
ATOM 1029 C C . ILE A 1 124 ? 7.417 2.123 -19.908 1.00 90.38 124 ILE A C 1
ATOM 1031 O O . ILE A 1 124 ? 6.653 2.878 -19.310 1.00 90.38 124 ILE A O 1
ATOM 1035 N N . GLY A 1 125 ? 8.596 2.528 -20.386 1.00 87.75 125 GLY A N 1
ATOM 1036 C CA . GLY A 1 125 ? 9.117 3.891 -20.244 1.00 87.75 125 GLY A CA 1
ATOM 1037 C C . GLY A 1 125 ? 10.041 4.095 -19.037 1.00 87.75 125 GLY A C 1
ATOM 1038 O O . GLY A 1 125 ? 10.413 3.159 -18.331 1.00 87.75 125 GLY A O 1
ATOM 1039 N N . GLU A 1 126 ? 10.452 5.344 -18.816 1.00 84.69 126 GLU A N 1
ATOM 1040 C CA . GLU A 1 126 ? 11.475 5.682 -17.822 1.00 84.69 126 GLU A CA 1
ATOM 1041 C C . GLU A 1 126 ? 10.923 5.905 -16.406 1.00 84.69 126 GLU A C 1
ATOM 1043 O O . GLU A 1 126 ? 9.806 6.383 -16.188 1.00 84.69 126 GLU A O 1
ATOM 1048 N N . SER A 1 127 ? 11.757 5.607 -15.406 1.00 84.06 127 SER A N 1
ATOM 1049 C CA . SER A 1 127 ? 11.438 5.856 -14.001 1.00 84.06 127 SER A CA 1
ATOM 1050 C C . SER A 1 127 ? 11.431 7.350 -13.677 1.00 84.06 127 SER A C 1
ATOM 1052 O O . SER A 1 127 ? 12.478 7.991 -13.656 1.00 84.06 127 SER A O 1
ATOM 1054 N N . LYS A 1 128 ? 10.281 7.881 -13.253 1.00 82.94 128 LYS A N 1
ATOM 1055 C CA . LYS A 1 128 ? 10.214 9.185 -12.558 1.00 82.94 128 LYS A CA 1
ATOM 1056 C C . LYS A 1 128 ? 10.636 9.094 -11.086 1.00 82.94 128 LYS A C 1
ATOM 1058 O O . LYS A 1 128 ? 10.771 10.109 -10.401 1.00 82.94 128 LYS A O 1
ATOM 1063 N N . PHE A 1 129 ? 10.829 7.877 -10.582 1.00 82.50 129 PHE A N 1
ATOM 1064 C CA . PHE A 1 129 ? 11.252 7.625 -9.215 1.00 82.50 129 PHE A CA 1
ATOM 1065 C C . PHE A 1 129 ? 12.779 7.698 -9.125 1.00 82.50 129 PHE A C 1
ATOM 1067 O O . PHE A 1 129 ? 13.482 6.786 -9.562 1.00 82.50 129 PHE A O 1
ATOM 1074 N N . SER A 1 130 ? 13.279 8.805 -8.574 1.00 86.44 130 SER A N 1
ATOM 1075 C CA . SER A 1 130 ? 14.709 9.079 -8.399 1.00 86.44 130 SER A CA 1
ATOM 1076 C C . SER A 1 130 ? 15.183 8.810 -6.968 1.00 86.44 130 SER A C 1
ATOM 1078 O O . SER A 1 130 ? 14.384 8.690 -6.037 1.00 86.44 130 SER A O 1
ATOM 1080 N N . THR A 1 131 ? 16.501 8.805 -6.751 1.00 86.25 131 THR A N 1
ATOM 1081 C CA . THR A 1 131 ? 17.112 8.687 -5.414 1.00 86.25 131 THR A CA 1
ATOM 1082 C C . THR A 1 131 ? 16.584 9.743 -4.439 1.00 86.25 131 THR A C 1
ATOM 1084 O O . THR A 1 131 ? 16.293 9.438 -3.285 1.00 86.25 131 THR A O 1
ATOM 1087 N N . ARG A 1 132 ? 16.367 10.981 -4.907 1.00 87.94 132 ARG A N 1
ATOM 1088 C CA . ARG A 1 132 ? 15.760 12.049 -4.098 1.00 87.94 132 ARG A CA 1
ATOM 1089 C C . ARG A 1 132 ? 14.349 11.676 -3.638 1.00 87.94 132 ARG A C 1
ATOM 1091 O O . ARG A 1 132 ? 14.001 11.928 -2.487 1.00 87.94 132 ARG A O 1
ATOM 1098 N N . GLN A 1 133 ? 13.554 11.060 -4.513 1.00 88.19 133 GLN A N 1
ATOM 1099 C CA . GLN A 1 133 ? 12.208 10.605 -4.165 1.00 88.19 133 GLN A CA 1
ATOM 1100 C C . GLN A 1 133 ? 12.249 9.424 -3.195 1.00 88.19 133 GLN A C 1
ATOM 1102 O O . GLN A 1 133 ? 11.450 9.400 -2.265 1.00 88.19 133 GLN A O 1
ATOM 1107 N N . ARG A 1 134 ? 13.238 8.525 -3.309 1.00 90.31 134 ARG A N 1
ATOM 1108 C CA . ARG A 1 134 ? 13.474 7.480 -2.298 1.00 90.31 134 ARG A CA 1
ATOM 1109 C C . ARG A 1 134 ? 13.732 8.072 -0.913 1.00 90.31 134 ARG A C 1
ATOM 1111 O O . ARG A 1 134 ? 13.105 7.639 0.047 1.00 90.31 134 ARG A O 1
ATOM 1118 N N . PHE A 1 135 ? 14.604 9.074 -0.804 1.00 90.50 135 PHE A N 1
ATOM 1119 C CA . PHE A 1 135 ? 14.868 9.737 0.478 1.00 90.50 135 PHE A CA 1
ATOM 1120 C C . PHE A 1 135 ? 13.620 10.411 1.052 1.00 90.50 135 PHE A C 1
ATOM 1122 O O . PHE A 1 135 ? 13.314 10.219 2.228 1.00 90.50 135 PHE A O 1
ATOM 1129 N N . LYS A 1 136 ? 12.857 11.141 0.227 1.00 90.62 136 LYS A N 1
ATOM 1130 C CA . LYS A 1 136 ? 11.576 1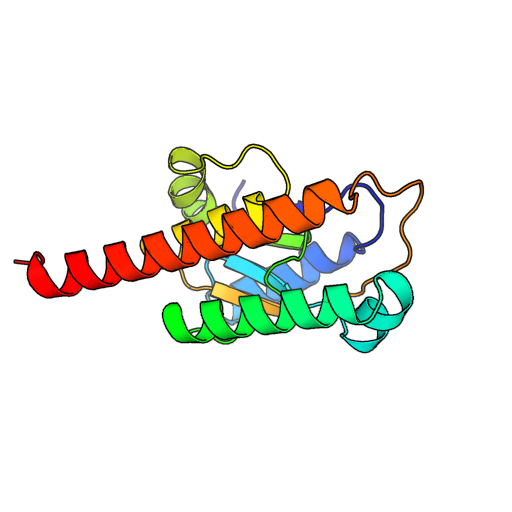1.715 0.666 1.00 90.62 136 LYS A CA 1
ATOM 1131 C C . LYS A 1 136 ? 10.620 10.638 1.163 1.00 90.62 136 LYS A C 1
ATOM 1133 O O . LYS A 1 136 ? 10.043 10.793 2.229 1.00 90.62 136 LYS A O 1
ATOM 1138 N N . GLN A 1 137 ? 10.490 9.535 0.432 1.00 91.31 137 GLN A N 1
ATOM 1139 C CA . GLN A 1 137 ? 9.613 8.430 0.800 1.00 91.31 137 GLN A CA 1
ATOM 1140 C C . GLN A 1 137 ? 9.997 7.810 2.154 1.00 91.31 137 GLN A C 1
ATOM 1142 O O . GLN A 1 137 ? 9.113 7.467 2.934 1.00 91.31 137 GLN A O 1
ATOM 1147 N N . ILE A 1 138 ? 11.292 7.712 2.470 1.00 92.56 138 ILE A N 1
ATOM 1148 C CA . ILE A 1 138 ? 11.764 7.271 3.794 1.00 92.56 138 ILE A CA 1
ATOM 1149 C C . ILE A 1 138 ? 11.345 8.274 4.878 1.00 92.56 138 ILE A C 1
ATOM 1151 O O . ILE A 1 138 ? 10.774 7.874 5.890 1.00 92.56 138 ILE A O 1
ATOM 1155 N N . ILE A 1 139 ? 11.567 9.573 4.655 1.00 93.50 139 ILE A N 1
ATOM 1156 C CA . ILE A 1 139 ? 11.177 10.634 5.601 1.00 93.50 139 ILE A CA 1
ATOM 1157 C C . ILE A 1 139 ? 9.660 10.624 5.836 1.00 93.50 139 ILE A C 1
ATOM 1159 O O . ILE A 1 139 ? 9.207 10.714 6.976 1.00 93.50 139 ILE A O 1
ATOM 1163 N N . HIS A 1 140 ? 8.865 10.472 4.776 1.00 92.88 140 HIS A N 1
ATOM 1164 C CA . HIS A 1 140 ? 7.414 10.360 4.885 1.00 92.88 140 HIS A CA 1
ATOM 1165 C C . HIS A 1 140 ? 6.993 9.094 5.633 1.00 92.88 140 HIS A C 1
ATOM 1167 O O . HIS A 1 140 ? 6.131 9.184 6.501 1.00 92.88 140 HIS A O 1
ATOM 1173 N N . GLY A 1 141 ? 7.636 7.951 5.375 1.00 92.69 141 GLY A N 1
ATOM 1174 C CA . GLY A 1 141 ? 7.406 6.724 6.137 1.00 92.69 141 GLY A CA 1
ATOM 1175 C C . GLY A 1 141 ? 7.616 6.936 7.640 1.00 92.69 141 GLY A C 1
ATOM 1176 O O . GLY A 1 141 ? 6.740 6.607 8.435 1.00 92.69 141 GLY A O 1
ATOM 1177 N N . LEU A 1 142 ? 8.720 7.582 8.035 1.00 95.19 142 LEU A N 1
ATOM 1178 C CA . LEU A 1 142 ? 8.983 7.934 9.438 1.00 95.19 142 LEU A CA 1
ATOM 1179 C C . LEU A 1 142 ? 7.929 8.892 10.013 1.00 95.19 142 LEU A C 1
ATOM 1181 O O . LEU A 1 142 ? 7.516 8.737 11.162 1.00 95.19 142 LEU A O 1
ATOM 1185 N N . ARG A 1 143 ? 7.454 9.859 9.219 1.00 95.56 143 ARG A N 1
ATOM 1186 C CA . ARG A 1 143 ? 6.374 10.771 9.623 1.00 95.56 143 ARG A CA 1
ATOM 1187 C C . ARG A 1 143 ? 5.071 10.020 9.904 1.00 95.56 143 ARG A C 1
ATOM 1189 O O . ARG A 1 143 ? 4.440 10.295 10.920 1.00 95.56 143 ARG A O 1
ATOM 1196 N N . TYR A 1 144 ? 4.686 9.074 9.047 1.00 96.19 144 TYR A N 1
ATOM 1197 C CA . TYR A 1 144 ? 3.485 8.264 9.271 1.00 96.19 144 TYR A CA 1
ATOM 1198 C C . TYR A 1 144 ? 3.644 7.323 10.465 1.00 96.19 144 TYR A C 1
ATOM 1200 O O . TYR A 1 144 ? 2.707 7.198 11.241 1.00 96.19 144 TYR A O 1
ATOM 1208 N N . VAL A 1 145 ? 4.833 6.758 10.707 1.00 96.06 145 VAL A N 1
ATOM 1209 C CA . VAL A 1 145 ? 5.111 6.024 11.957 1.00 96.06 145 VAL A CA 1
ATOM 1210 C C . VAL A 1 145 ? 4.891 6.922 13.176 1.00 96.06 145 VAL A C 1
ATOM 1212 O O . VAL A 1 145 ? 4.191 6.534 14.109 1.00 96.06 145 VAL A O 1
ATOM 1215 N N . TYR A 1 146 ? 5.430 8.144 13.167 1.00 96.62 146 TYR A N 1
ATOM 1216 C CA . TYR A 1 146 ? 5.224 9.099 14.257 1.00 96.62 146 TYR A CA 1
ATOM 1217 C C . TYR A 1 146 ? 3.738 9.428 14.473 1.00 96.62 146 TYR A C 1
ATOM 1219 O O . TYR A 1 146 ? 3.266 9.414 15.610 1.00 96.62 146 TYR A O 1
ATOM 1227 N N . TRP A 1 147 ? 2.976 9.679 13.406 1.00 95.94 147 TRP A N 1
ATOM 1228 C CA . TRP A 1 147 ? 1.537 9.942 13.514 1.00 95.94 147 TRP A CA 1
ATOM 1229 C C . TRP A 1 147 ? 0.744 8.746 14.010 1.00 95.94 147 TRP A C 1
ATOM 1231 O O . TRP A 1 147 ? -0.142 8.919 14.841 1.00 95.94 147 TRP A O 1
ATOM 1241 N N . SER A 1 148 ? 1.098 7.541 13.585 1.00 95.75 148 SER A N 1
ATOM 1242 C CA . SER A 1 148 ? 0.477 6.319 14.077 1.00 95.75 148 SER A CA 1
ATOM 1243 C C . SER A 1 148 ? 0.749 6.107 15.567 1.00 95.75 148 SER A C 1
ATOM 1245 O O . SER A 1 148 ? -0.174 5.794 16.315 1.00 95.75 148 SER A O 1
ATOM 1247 N N . LEU A 1 149 ? 1.973 6.369 16.041 1.00 95.69 149 LEU A N 1
ATOM 1248 C CA . LEU A 1 149 ? 2.289 6.348 17.475 1.00 95.69 149 LEU A CA 1
ATOM 1249 C C . LEU A 1 149 ? 1.507 7.415 18.248 1.00 95.69 149 LEU A C 1
ATOM 1251 O O . LEU A 1 149 ? 0.953 7.122 19.307 1.00 95.69 149 LEU A O 1
ATOM 1255 N N . LYS A 1 150 ? 1.428 8.637 17.711 1.00 95.12 150 LYS A N 1
ATOM 1256 C CA . LYS A 1 150 ? 0.654 9.730 18.307 1.00 95.12 150 LYS A CA 1
ATOM 1257 C C . LYS A 1 150 ? -0.830 9.369 18.405 1.00 95.12 150 LYS A C 1
ATOM 1259 O O . LYS A 1 150 ? -1.415 9.528 19.470 1.00 95.12 150 LYS A O 1
ATOM 1264 N N . HIS A 1 151 ? -1.414 8.818 17.343 1.00 93.50 151 HIS A N 1
ATOM 1265 C CA . HIS A 1 151 ? -2.812 8.395 17.325 1.00 93.50 151 HIS A CA 1
ATOM 1266 C C . HIS A 1 151 ? -3.087 7.263 18.328 1.00 93.50 151 HIS A C 1
ATOM 1268 O O . HIS A 1 151 ? -4.074 7.313 19.059 1.00 93.50 151 HIS A O 1
ATOM 1274 N N . LEU A 1 152 ? -2.194 6.270 18.419 1.00 92.12 152 LEU A N 1
ATOM 1275 C CA . LEU A 1 152 ? -2.281 5.201 19.421 1.00 92.12 152 LEU A CA 1
ATOM 1276 C C . LEU A 1 152 ? -2.207 5.743 20.854 1.00 92.12 152 LEU A C 1
ATOM 1278 O O . LEU A 1 152 ? -2.955 5.292 21.721 1.00 92.12 152 LEU A O 1
ATOM 1282 N N . TYR A 1 153 ? -1.322 6.710 21.102 1.00 92.00 153 TYR A N 1
ATOM 1283 C CA . TYR A 1 153 ? -1.216 7.382 22.393 1.00 92.00 153 TYR A CA 1
ATOM 1284 C C . TYR A 1 153 ? -2.508 8.137 22.728 1.00 92.00 153 TYR A C 1
ATOM 1286 O O . TYR A 1 153 ? -3.089 7.921 23.788 1.00 92.00 153 TYR A O 1
ATOM 1294 N N . GLU A 1 154 ? -3.014 8.956 21.805 1.00 91.94 154 GLU A N 1
ATOM 1295 C CA . GLU A 1 154 ? -4.251 9.718 21.998 1.00 91.94 154 GLU A CA 1
ATOM 1296 C C . GLU A 1 154 ? -5.443 8.802 22.300 1.00 91.94 154 GLU A C 1
ATOM 1298 O O . GLU A 1 154 ? -6.159 9.009 23.278 1.00 91.94 154 GLU A O 1
ATOM 1303 N N . LYS A 1 155 ? -5.594 7.718 21.533 1.00 86.88 155 LYS A N 1
ATOM 1304 C CA . LYS A 1 155 ? -6.648 6.721 21.744 1.00 86.88 155 LYS A CA 1
ATOM 1305 C C . LYS A 1 155 ? -6.524 6.008 23.096 1.00 86.88 155 LYS A C 1
ATOM 1307 O O . LYS A 1 155 ? -7.535 5.642 23.683 1.00 86.88 155 LYS A O 1
ATOM 1312 N N . ARG A 1 156 ? -5.314 5.804 23.623 1.00 84.75 156 ARG A N 1
ATOM 1313 C CA . ARG A 1 156 ? -5.113 5.137 24.922 1.00 84.75 156 ARG A CA 1
ATOM 1314 C C . ARG A 1 156 ? -5.424 6.033 26.122 1.00 84.75 156 ARG A C 1
ATOM 1316 O O . ARG A 1 156 ? -5.860 5.514 27.143 1.00 84.75 156 ARG A O 1
ATOM 1323 N N . TYR A 1 157 ? -5.163 7.335 26.020 1.00 77.06 157 TYR A N 1
ATOM 1324 C CA . TYR A 1 157 ? -5.204 8.252 27.168 1.00 77.06 157 TYR A CA 1
ATOM 1325 C C . TYR A 1 157 ? -6.366 9.252 27.148 1.00 77.06 157 TYR A C 1
ATOM 1327 O O . TYR A 1 157 ? -6.641 9.857 28.179 1.00 77.06 157 TYR A O 1
ATOM 1335 N N . PHE A 1 158 ? -7.052 9.419 26.014 1.00 74.38 158 PHE A N 1
ATOM 1336 C CA . PHE A 1 158 ? -8.121 10.414 25.853 1.00 74.38 158 PHE A CA 1
ATOM 1337 C C . PHE A 1 158 ? -9.435 9.834 25.308 1.00 74.38 158 PHE A C 1
ATOM 1339 O O . PHE A 1 158 ? -10.358 10.594 25.024 1.00 74.38 158 PHE A O 1
ATOM 1346 N N . SER A 1 159 ? -9.549 8.507 25.183 1.00 58.19 159 SER A N 1
ATOM 1347 C CA . SER A 1 159 ? -10.846 7.858 24.943 1.00 58.19 159 SER A CA 1
ATOM 1348 C C . SER A 1 159 ? -11.604 7.762 26.271 1.00 58.19 159 SER A C 1
ATOM 1350 O O . SER A 1 159 ? -11.228 6.952 27.120 1.0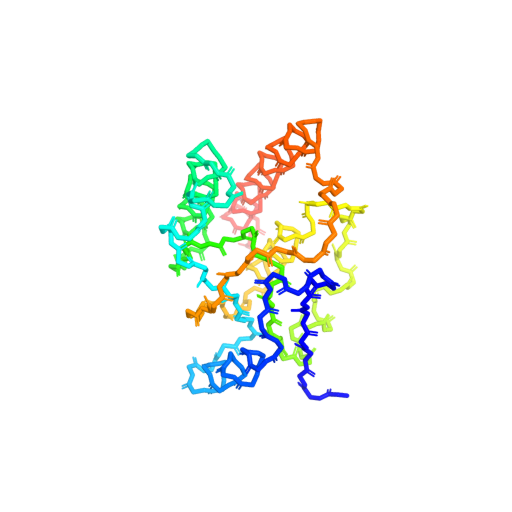0 58.19 159 SER A O 1
ATOM 1352 N N . ILE A 1 160 ? -12.607 8.628 26.455 1.00 43.53 160 ILE A N 1
ATOM 1353 C CA . ILE A 1 160 ? -13.631 8.546 27.514 1.00 43.53 160 ILE A CA 1
ATOM 1354 C C . ILE A 1 160 ? -14.708 7.554 27.075 1.00 43.53 160 ILE A C 1
ATOM 1356 O O . ILE A 1 160 ? -15.077 7.608 25.878 1.00 43.53 160 ILE A O 1
#